Protein AF-A0A061NFC8-F1 (afdb_monomer)

Mean predicted aligned error: 17.43 Å

Sequence (89 aa):
MSIPMKTVIEQIRKETERLAQAEQAGDHRNLEKHAHTIRAYCELIEGIDDWDKKVSAPVVKETTEVQRATMPTVQSTPRKQEEGSLLDF

Foldseek 3Di:
DDDDVVVLVVVLVVLVVQLVVCVVVVPVVSNVVSVVVNVVSVVVVVVVVVVVVVVPPDPPPPPPPPPDDDDDDDDDDDDDDDDDDDDDD

pLDDT: mean 71.09, std 22.0, range [39.25, 97.69]

Radius of gyration: 37.5 Å; Cα contacts (8 Å, |Δi|>4): 23; chains: 1; bounding box: 103×32×62 Å

Secondary structure (DSSP, 8-state):
-PPPHHHHHHHHHHHHHHHHHHHHTT-HHHHHHHHHHHHHHHHHHHHHHHHHHHHSS-----------PPPPP----------------

Solvent-accessible surface area (backbone atoms only — not comparable to full-atom values): 5801 Å² total; per-residue (Å²): 136,84,81,57,65,68,59,55,53,54,49,42,53,53,34,52,55,50,25,54,50,21,56,76,69,67,37,62,70,54,27,52,52,28,52,53,52,43,50,54,55,52,52,53,51,54,53,48,54,54,48,50,56,64,69,64,54,75,83,78,75,80,76,78,75,78,80,75,85,77,80,84,81,86,80,88,77,92,82,85,89,84,83,89,83,82,87,82,132

Structure (mmCIF, N/CA/C/O backbone):
data_AF-A0A061NFC8-F1
#
_entry.id   AF-A0A061NFC8-F1
#
loop_
_atom_site.group_PDB
_atom_site.id
_atom_site.type_symbol
_atom_site.label_atom_id
_atom_site.label_alt_id
_atom_site.label_comp_id
_atom_site.label_asym_id
_atom_site.label_entity_id
_atom_site.label_seq_id
_atom_site.pdbx_PDB_ins_code
_atom_site.Cartn_x
_atom_site.Cartn_y
_atom_site.Cartn_z
_atom_site.occupancy
_atom_site.B_iso_or_equiv
_atom_site.auth_seq_id
_atom_site.auth_comp_id
_atom_site.auth_asym_id
_atom_site.auth_atom_id
_atom_site.pdbx_PDB_model_num
ATOM 1 N N . MET A 1 1 ? -0.002 -1.554 -20.649 1.00 50.56 1 MET A N 1
ATOM 2 C CA . MET A 1 1 ? -0.502 -0.421 -19.841 1.00 50.56 1 MET A CA 1
ATOM 3 C C . MET A 1 1 ? 0.521 -0.170 -18.745 1.00 50.56 1 MET A C 1
ATOM 5 O O . MET A 1 1 ? 0.824 -1.127 -18.046 1.00 50.56 1 MET A O 1
ATOM 9 N N . SER A 1 2 ? 1.104 1.029 -18.630 1.00 69.62 2 SER A N 1
ATOM 10 C CA . SER A 1 2 ? 1.954 1.368 -17.478 1.00 69.62 2 SER A CA 1
ATOM 11 C C . SER A 1 2 ? 1.098 2.035 -16.404 1.00 69.62 2 SER A C 1
ATOM 13 O O . SER A 1 2 ? 0.240 2.865 -16.709 1.00 69.62 2 SER A O 1
ATOM 15 N N . ILE A 1 3 ? 1.282 1.631 -15.150 1.00 73.56 3 ILE A N 1
ATOM 16 C CA . ILE A 1 3 ? 0.654 2.303 -14.012 1.00 73.56 3 ILE A CA 1
ATOM 17 C C . ILE A 1 3 ? 1.518 3.533 -13.703 1.00 73.56 3 ILE A C 1
ATOM 19 O O . ILE A 1 3 ? 2.728 3.377 -13.531 1.00 73.56 3 ILE A O 1
ATOM 23 N N . PRO A 1 4 ? 0.955 4.752 -13.642 1.00 86.19 4 PRO A N 1
ATOM 24 C CA . PRO A 1 4 ? 1.733 5.933 -13.293 1.00 86.19 4 PRO A CA 1
ATOM 25 C C . PRO A 1 4 ? 2.315 5.805 -11.881 1.00 86.19 4 PRO A C 1
ATOM 27 O O . PRO A 1 4 ? 1.588 5.484 -10.941 1.00 86.19 4 PRO A O 1
ATOM 30 N N . MET A 1 5 ? 3.597 6.137 -11.698 1.00 84.81 5 MET A N 1
ATOM 31 C CA . MET A 1 5 ? 4.256 6.066 -10.384 1.00 84.81 5 MET A CA 1
ATOM 32 C C . MET A 1 5 ? 3.528 6.900 -9.317 1.00 84.81 5 MET A C 1
ATOM 34 O O . MET A 1 5 ? 3.385 6.481 -8.172 1.00 84.81 5 MET A O 1
ATOM 38 N N . LYS A 1 6 ? 2.962 8.050 -9.713 1.00 88.56 6 LYS A N 1
ATOM 39 C CA . LYS A 1 6 ? 2.121 8.881 -8.839 1.00 88.56 6 LYS A CA 1
ATOM 40 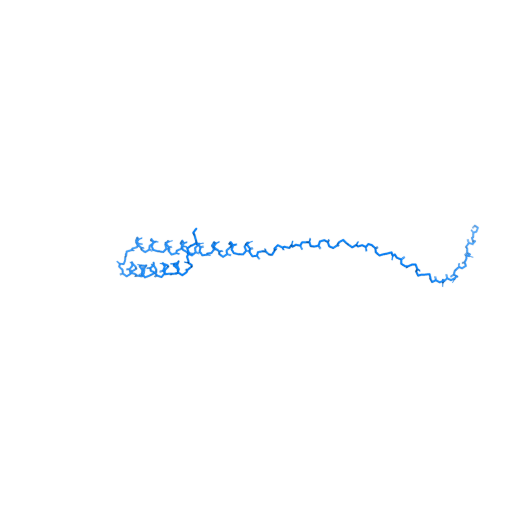C C . LYS A 1 6 ? 0.942 8.098 -8.249 1.00 88.56 6 LYS A C 1
ATOM 42 O O . LYS A 1 6 ? 0.639 8.251 -7.072 1.00 88.56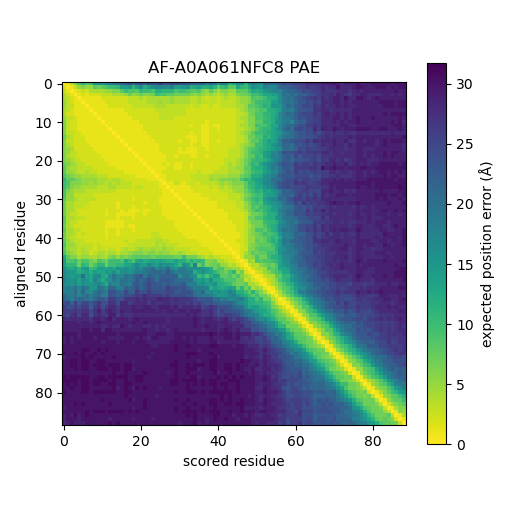 6 LYS A O 1
ATOM 47 N N . THR A 1 7 ? 0.308 7.238 -9.045 1.00 90.62 7 THR A N 1
ATOM 48 C CA . THR A 1 7 ? -0.802 6.393 -8.592 1.00 90.62 7 THR A CA 1
ATOM 49 C C . THR A 1 7 ? -0.329 5.366 -7.568 1.00 90.62 7 THR A C 1
ATOM 51 O O . TH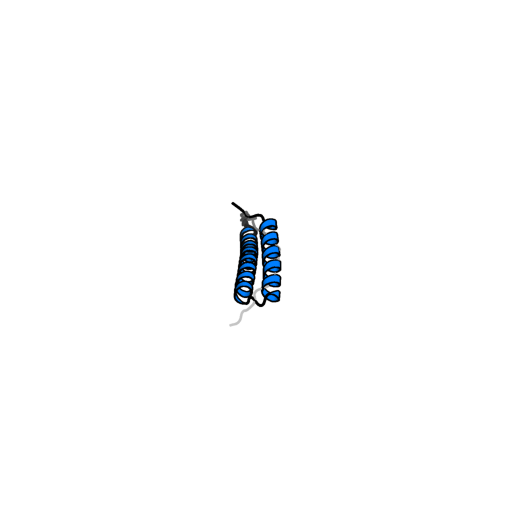R A 1 7 ? -1.015 5.154 -6.575 1.00 90.62 7 THR A O 1
ATOM 54 N N . VAL A 1 8 ? 0.849 4.766 -7.760 1.00 89.19 8 VAL A N 1
ATOM 55 C CA . VAL A 1 8 ? 1.427 3.817 -6.791 1.00 89.19 8 VAL A CA 1
ATOM 56 C C . VAL A 1 8 ? 1.711 4.515 -5.457 1.00 89.19 8 VAL A C 1
ATOM 58 O O . VAL A 1 8 ? 1.290 4.030 -4.410 1.00 89.19 8 VAL A O 1
ATOM 61 N N . ILE A 1 9 ? 2.325 5.701 -5.493 1.00 91.44 9 ILE A N 1
ATOM 62 C CA . ILE A 1 9 ? 2.610 6.511 -4.296 1.00 91.44 9 ILE A CA 1
ATOM 63 C C . ILE A 1 9 ? 1.318 6.881 -3.550 1.00 91.44 9 ILE A C 1
ATOM 65 O O . ILE A 1 9 ? 1.255 6.782 -2.324 1.00 91.44 9 ILE A O 1
ATOM 69 N N . GLU A 1 10 ? 0.265 7.278 -4.272 1.00 94.19 10 GLU A N 1
ATOM 70 C CA . GLU A 1 10 ? -1.040 7.578 -3.671 1.00 94.19 10 GLU A CA 1
ATOM 71 C C . GLU A 1 10 ? -1.663 6.356 -2.981 1.00 94.19 10 GLU A C 1
ATOM 73 O O . GLU A 1 10 ? -2.276 6.504 -1.921 1.00 94.19 10 GLU A O 1
ATOM 78 N N . GLN A 1 11 ? -1.501 5.155 -3.545 1.00 94.25 11 GLN A N 1
ATOM 79 C CA . GLN A 1 11 ? -2.002 3.929 -2.921 1.00 94.25 11 GLN A CA 1
ATOM 80 C C . GLN A 1 11 ? -1.199 3.548 -1.679 1.00 94.25 11 GLN A C 1
ATOM 82 O O . GLN A 1 11 ? -1.806 3.219 -0.663 1.00 94.25 11 GLN A O 1
ATOM 87 N N . ILE A 1 12 ? 0.132 3.666 -1.715 1.00 95.12 12 ILE A N 1
ATOM 88 C CA . ILE A 1 12 ? 0.978 3.450 -0.532 1.00 95.12 12 ILE A CA 1
ATOM 89 C C . ILE A 1 12 ? 0.527 4.369 0.604 1.00 95.12 12 ILE A C 1
ATOM 91 O O . ILE A 1 12 ? 0.288 3.898 1.710 1.00 95.12 12 ILE A O 1
ATOM 95 N N . ARG A 1 13 ? 0.332 5.666 0.329 1.00 96.38 13 ARG A N 1
ATOM 96 C CA . ARG A 1 13 ? -0.118 6.624 1.348 1.00 96.38 13 ARG A CA 1
ATOM 97 C C . ARG A 1 13 ? -1.446 6.208 1.988 1.00 96.38 13 ARG A C 1
ATOM 99 O O . ARG A 1 13 ? -1.562 6.239 3.210 1.00 96.38 13 ARG A O 1
ATOM 106 N N . LYS A 1 14 ? -2.426 5.790 1.181 1.00 97.44 14 LYS A N 1
ATOM 107 C CA . LYS A 1 14 ? -3.725 5.312 1.684 1.00 97.44 14 LYS A CA 1
ATOM 108 C C . LYS A 1 14 ? -3.586 4.056 2.540 1.00 97.44 14 LYS A C 1
ATOM 110 O O . LYS A 1 14 ? -4.250 3.949 3.566 1.00 97.44 14 LYS A O 1
ATOM 115 N N . GLU A 1 15 ? -2.747 3.108 2.135 1.00 96.81 15 GLU A N 1
ATOM 116 C CA . GLU A 1 15 ? -2.503 1.899 2.924 1.00 96.81 15 GLU A CA 1
ATOM 117 C C . GLU A 1 15 ? -1.782 2.215 4.240 1.00 96.81 15 GLU A C 1
ATOM 119 O O . GLU A 1 15 ? -2.133 1.635 5.262 1.00 96.81 15 GLU A O 1
ATOM 124 N N . THR A 1 16 ? -0.867 3.188 4.266 1.00 96.44 16 THR A N 1
ATOM 125 C CA . THR A 1 16 ? -0.235 3.664 5.509 1.00 96.44 16 THR A CA 1
ATOM 126 C C . THR A 1 16 ? -1.247 4.319 6.452 1.00 96.44 16 THR A C 1
ATOM 128 O O . THR A 1 16 ? -1.218 4.075 7.656 1.00 96.44 16 THR A O 1
ATOM 131 N N . GLU A 1 17 ? -2.182 5.116 5.925 1.00 97.69 17 GLU A N 1
ATOM 132 C CA . GLU A 1 17 ? -3.270 5.700 6.723 1.00 97.69 17 GLU A CA 1
ATOM 133 C C . GLU A 1 17 ? -4.178 4.605 7.318 1.00 97.69 17 GLU A C 1
ATOM 135 O O . GLU A 1 17 ? -4.533 4.664 8.496 1.00 97.69 17 GLU A O 1
ATOM 140 N N . ARG A 1 18 ? -4.504 3.565 6.539 1.00 96.75 18 ARG A N 1
ATOM 141 C CA . ARG A 1 18 ? -5.278 2.399 7.008 1.00 96.75 18 ARG A CA 1
ATOM 142 C C . ARG A 1 18 ? -4.518 1.555 8.027 1.00 96.75 18 ARG A C 1
ATOM 144 O O . ARG A 1 18 ? -5.123 1.066 8.976 1.00 96.75 18 ARG A O 1
ATOM 151 N N . LEU A 1 19 ? -3.205 1.413 7.858 1.00 96.75 19 LEU A N 1
ATOM 152 C CA . LEU A 1 19 ? -2.332 0.729 8.806 1.00 96.75 19 LEU A CA 1
ATOM 153 C C . LEU A 1 19 ? -2.372 1.423 10.175 1.00 96.75 19 LEU A C 1
ATOM 155 O O . LEU A 1 19 ? -2.601 0.759 11.181 1.00 96.75 19 LEU A O 1
ATOM 159 N N . ALA A 1 20 ? -2.244 2.753 10.202 1.00 95.69 20 ALA A N 1
ATOM 160 C CA . ALA A 1 20 ? -2.332 3.536 11.435 1.00 95.69 20 ALA A CA 1
ATOM 161 C C . ALA A 1 20 ? -3.714 3.419 12.106 1.00 95.69 20 ALA A C 1
ATOM 163 O O . ALA A 1 20 ? -3.811 3.328 13.327 1.00 95.69 20 ALA A O 1
ATOM 164 N N . GLN A 1 21 ? -4.794 3.376 11.319 1.00 97.38 21 GLN A N 1
ATOM 165 C CA . GLN A 1 21 ? -6.143 3.144 11.848 1.00 97.38 21 GLN A CA 1
ATOM 166 C C . GLN A 1 21 ? -6.295 1.739 12.448 1.00 97.38 21 GLN A C 1
ATOM 168 O O . GLN A 1 21 ? -6.876 1.597 13.522 1.00 97.38 21 GLN A O 1
ATOM 173 N N . ALA A 1 22 ? -5.763 0.707 11.785 1.00 96.06 22 ALA A N 1
ATOM 174 C CA . ALA A 1 22 ? -5.784 -0.665 12.291 1.00 96.06 22 ALA A CA 1
ATOM 175 C C . ALA A 1 22 ? -4.973 -0.806 13.590 1.00 96.06 22 ALA A C 1
ATOM 177 O O . ALA A 1 22 ? -5.422 -1.474 14.519 1.00 96.06 22 ALA A O 1
ATOM 178 N N . GLU A 1 23 ? -3.827 -0.125 13.683 1.00 95.69 23 GLU A N 1
ATOM 179 C CA . GLU A 1 23 ? -3.016 -0.049 14.903 1.00 95.69 23 GLU A CA 1
ATOM 180 C C . GLU A 1 23 ? -3.799 0.586 16.057 1.00 95.69 23 GLU A C 1
ATOM 182 O O . GLU A 1 23 ? -3.905 -0.005 17.131 1.00 95.69 23 GLU A O 1
ATOM 187 N N . GLN A 1 24 ? -4.418 1.746 15.819 1.00 97.19 24 GLN A N 1
ATOM 188 C CA . GLN A 1 24 ? -5.238 2.443 16.817 1.00 97.19 24 GLN A CA 1
ATOM 189 C C . GLN A 1 24 ? -6.448 1.618 17.269 1.00 97.19 24 GLN A C 1
ATOM 191 O O . GLN A 1 24 ? -6.845 1.690 18.430 1.00 97.19 24 GLN A O 1
ATOM 196 N N . ALA A 1 25 ? -7.031 0.830 16.364 1.00 96.06 25 ALA A N 1
ATOM 197 C CA . ALA A 1 25 ? -8.144 -0.063 16.663 1.00 96.06 25 ALA A CA 1
ATOM 198 C C . ALA A 1 25 ? -7.714 -1.379 17.343 1.00 96.06 25 ALA A C 1
ATOM 200 O O . ALA A 1 25 ? -8.577 -2.145 17.769 1.00 96.06 25 ALA A O 1
ATOM 201 N N . GLY A 1 26 ? -6.409 -1.670 17.428 1.00 95.94 26 GLY A N 1
ATOM 202 C CA . GLY A 1 26 ? -5.896 -2.957 17.905 1.00 95.94 26 GLY A CA 1
ATOM 203 C C . GLY A 1 26 ? -6.220 -4.138 16.978 1.00 95.94 26 GLY A C 1
ATOM 204 O O . GLY A 1 26 ? -6.177 -5.290 17.409 1.00 95.94 26 GLY A O 1
ATOM 205 N N . ASP A 1 27 ? -6.553 -3.880 15.710 1.00 95.81 27 ASP A N 1
ATOM 206 C CA . ASP A 1 27 ? -6.901 -4.910 14.728 1.00 95.81 27 ASP A CA 1
ATOM 207 C C . ASP A 1 27 ? -5.640 -5.461 14.053 1.00 95.81 27 ASP A C 1
ATOM 209 O O . ASP A 1 27 ? -5.227 -5.037 12.970 1.00 95.81 27 ASP A O 1
ATOM 213 N N . HIS A 1 28 ? -5.021 -6.439 14.714 1.00 93.75 28 HIS A N 1
ATOM 214 C CA . HIS A 1 28 ? -3.764 -7.039 14.269 1.00 93.75 28 HIS A CA 1
ATOM 215 C C . HIS A 1 28 ? -3.856 -7.687 12.877 1.00 93.75 28 HIS A C 1
ATOM 217 O O . HIS A 1 28 ? -2.909 -7.629 12.097 1.00 93.75 28 HIS A O 1
ATOM 223 N N . ARG A 1 29 ? -5.018 -8.249 12.519 1.00 95.56 29 ARG A N 1
ATOM 224 C CA . ARG A 1 29 ? -5.214 -8.894 11.214 1.00 95.56 29 ARG A CA 1
ATOM 225 C C . ARG A 1 29 ? -5.177 -7.869 10.085 1.00 95.56 29 ARG A C 1
ATOM 227 O O . ARG A 1 29 ? -4.563 -8.113 9.044 1.00 95.56 29 ARG A O 1
ATOM 234 N N . ASN A 1 30 ? -5.856 -6.737 10.264 1.00 94.00 30 ASN A N 1
ATOM 235 C CA . ASN A 1 30 ? -5.803 -5.664 9.276 1.00 94.00 30 ASN A CA 1
ATOM 236 C C . ASN A 1 30 ? -4.439 -4.966 9.277 1.00 94.00 30 ASN A C 1
ATOM 238 O O . ASN A 1 30 ? -3.968 -4.591 8.205 1.00 94.00 30 ASN A O 1
ATOM 242 N N . L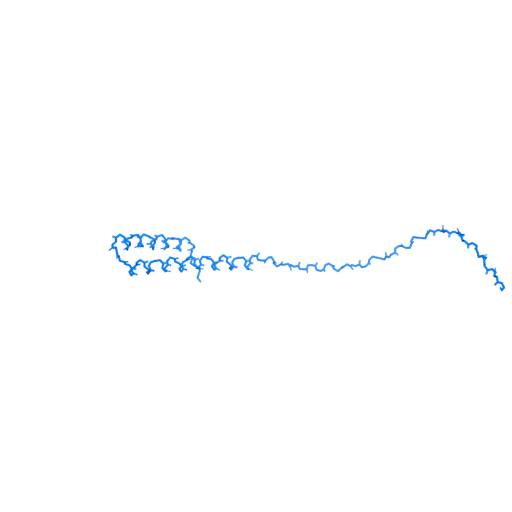EU A 1 31 ? -3.766 -4.880 10.427 1.00 92.94 31 LEU A N 1
ATOM 243 C CA . LEU A 1 31 ? -2.398 -4.374 10.514 1.00 92.94 31 LEU A CA 1
ATOM 244 C C . LEU A 1 31 ? -1.445 -5.170 9.605 1.00 92.94 31 LEU A C 1
ATOM 246 O O . LEU A 1 31 ? -0.801 -4.601 8.723 1.00 92.94 31 LEU A O 1
ATOM 250 N N . GLU A 1 32 ? -1.411 -6.497 9.757 1.00 94.44 32 GLU A N 1
ATOM 251 C CA . GLU A 1 32 ? -0.580 -7.372 8.921 1.00 94.44 32 GLU A CA 1
ATOM 252 C C . GLU A 1 32 ? -0.938 -7.242 7.437 1.00 94.44 32 GLU A C 1
ATOM 254 O O . GLU A 1 32 ? -0.061 -7.103 6.583 1.00 94.44 32 GLU A O 1
ATOM 259 N N . LYS A 1 33 ? -2.235 -7.222 7.114 1.00 95.88 33 LYS A N 1
ATOM 260 C CA . LYS A 1 33 ? -2.717 -7.088 5.735 1.00 95.88 33 LYS A CA 1
ATOM 261 C C . LYS A 1 33 ? -2.247 -5.787 5.073 1.00 95.88 33 LYS A C 1
ATOM 263 O O . LYS A 1 33 ? -1.776 -5.818 3.932 1.00 95.88 33 LYS A O 1
ATOM 268 N N . HIS A 1 34 ? -2.388 -4.651 5.754 1.00 96.12 34 HIS A N 1
ATOM 269 C CA . HIS A 1 34 ? -1.970 -3.354 5.220 1.00 96.12 34 HIS A CA 1
ATOM 270 C C . HIS A 1 34 ? -0.442 -3.276 5.098 1.00 96.12 34 HIS A C 1
ATOM 272 O O . HIS A 1 34 ? 0.060 -2.840 4.063 1.00 96.12 34 HIS A O 1
ATOM 278 N N . ALA A 1 35 ? 0.305 -3.812 6.070 1.00 92.56 35 ALA A N 1
ATOM 279 C CA . ALA A 1 35 ? 1.764 -3.887 6.005 1.00 92.56 35 ALA A CA 1
ATOM 280 C C . ALA A 1 35 ? 2.251 -4.737 4.815 1.00 92.56 35 ALA A C 1
ATOM 282 O O . ALA A 1 35 ? 3.135 -4.313 4.068 1.00 92.56 35 ALA A O 1
ATOM 283 N N . HIS A 1 36 ? 1.633 -5.898 4.577 1.00 94.38 36 HIS A N 1
ATOM 284 C CA . HIS A 1 36 ? 1.922 -6.732 3.407 1.00 94.38 36 HIS A CA 1
ATOM 285 C C . HIS A 1 36 ? 1.612 -6.023 2.087 1.00 94.38 36 HIS A C 1
ATOM 287 O O . HIS A 1 36 ? 2.374 -6.142 1.128 1.00 94.38 36 HIS A O 1
ATOM 293 N N . THR A 1 37 ? 0.520 -5.262 2.039 1.00 93.44 37 THR A N 1
ATOM 294 C CA . THR A 1 37 ? 0.129 -4.514 0.838 1.00 93.44 37 THR A CA 1
ATOM 295 C C . THR A 1 37 ? 1.133 -3.399 0.531 1.00 93.44 37 THR A C 1
ATOM 297 O O . THR A 1 37 ? 1.544 -3.243 -0.617 1.00 93.44 37 THR A O 1
ATOM 300 N N . ILE A 1 38 ? 1.592 -2.664 1.551 1.00 93.50 38 ILE A N 1
ATOM 301 C CA . ILE A 1 38 ? 2.649 -1.651 1.407 1.00 93.50 38 ILE A CA 1
ATOM 302 C C . ILE A 1 38 ? 3.940 -2.296 0.897 1.00 93.50 38 ILE A C 1
ATOM 304 O O . ILE A 1 38 ? 4.542 -1.789 -0.047 1.00 93.50 38 ILE A O 1
ATOM 308 N N . ARG A 1 39 ? 4.332 -3.446 1.463 1.00 92.00 39 ARG A N 1
ATOM 309 C CA . ARG A 1 39 ? 5.524 -4.186 1.027 1.00 92.00 39 ARG A CA 1
ATOM 310 C C . ARG A 1 39 ? 5.470 -4.550 -0.457 1.00 92.00 39 ARG A C 1
ATOM 312 O O . ARG A 1 39 ? 6.436 -4.298 -1.167 1.00 92.00 39 ARG A O 1
ATOM 319 N N . ALA A 1 40 ? 4.335 -5.062 -0.933 1.00 90.69 40 ALA A N 1
ATOM 320 C CA . ALA A 1 40 ? 4.156 -5.424 -2.338 1.00 90.69 40 ALA A CA 1
ATOM 321 C C . ALA A 1 40 ? 4.304 -4.217 -3.284 1.00 90.69 40 ALA A C 1
ATOM 323 O O . ALA A 1 40 ? 4.848 -4.346 -4.380 1.00 90.69 40 ALA A O 1
ATOM 324 N N . TYR A 1 41 ? 3.859 -3.025 -2.868 1.00 90.31 41 TYR A N 1
ATOM 325 C CA . TYR A 1 41 ? 4.092 -1.809 -3.647 1.00 90.31 41 TYR A CA 1
ATOM 326 C C . TYR A 1 41 ? 5.567 -1.391 -3.664 1.00 90.31 41 TYR A C 1
ATOM 328 O O . TYR A 1 41 ? 6.046 -0.951 -4.707 1.00 90.31 41 TYR A O 1
ATOM 336 N N . CYS A 1 42 ? 6.297 -1.542 -2.556 1.00 87.38 42 CYS A N 1
ATOM 337 C CA . CYS A 1 42 ? 7.738 -1.277 -2.528 1.00 87.38 42 CYS A CA 1
ATOM 338 C C . CYS A 1 42 ? 8.505 -2.236 -3.450 1.00 87.38 42 CYS A C 1
ATOM 340 O O . CYS A 1 42 ? 9.326 -1.786 -4.241 1.00 87.38 42 CYS A O 1
ATOM 342 N N . GLU A 1 43 ? 8.175 -3.529 -3.424 1.00 87.69 43 GLU A N 1
ATOM 343 C CA . GLU A 1 43 ? 8.773 -4.538 -4.312 1.00 87.69 43 GLU A CA 1
ATOM 344 C C . GLU A 1 43 ? 8.498 -4.238 -5.796 1.00 87.69 43 GLU A C 1
ATOM 346 O O . GLU A 1 43 ? 9.377 -4.403 -6.642 1.00 87.69 43 GLU A O 1
ATOM 351 N N . LEU A 1 44 ? 7.299 -3.738 -6.126 1.00 84.69 44 LEU A N 1
ATOM 352 C CA . LEU A 1 44 ? 6.972 -3.286 -7.482 1.00 84.69 44 LEU A CA 1
ATOM 353 C C . LEU A 1 44 ? 7.876 -2.126 -7.927 1.00 84.69 44 LEU A C 1
ATOM 355 O O . LEU A 1 44 ? 8.322 -2.105 -9.072 1.00 84.69 44 LEU A O 1
ATOM 359 N N . ILE A 1 45 ? 8.134 -1.165 -7.038 1.00 83.50 45 ILE A N 1
ATOM 360 C CA . ILE A 1 45 ? 8.989 -0.003 -7.316 1.00 83.50 45 ILE A CA 1
ATOM 361 C C . ILE A 1 45 ? 10.446 -0.443 -7.502 1.00 83.50 45 ILE A C 1
ATOM 363 O O . ILE A 1 45 ? 11.067 -0.070 -8.494 1.00 83.50 45 ILE A O 1
ATOM 367 N N . GLU A 1 46 ? 10.966 -1.290 -6.613 1.00 80.00 46 GLU A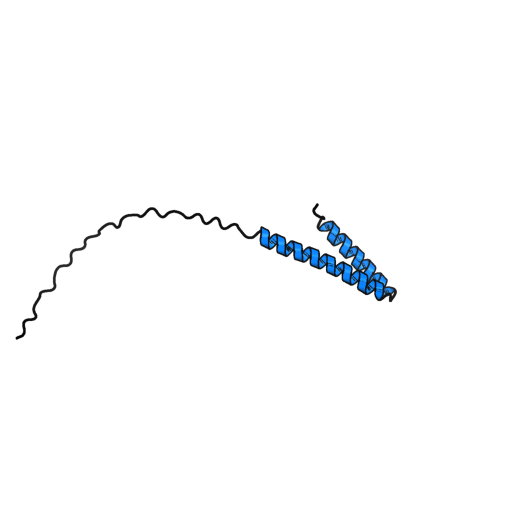 N 1
ATOM 368 C CA . GLU A 1 46 ? 12.328 -1.827 -6.719 1.00 80.00 46 GLU A CA 1
ATOM 369 C C . GLU A 1 46 ? 12.526 -2.651 -8.001 1.00 80.00 46 GLU A C 1
ATOM 371 O O . GLU A 1 46 ? 13.552 -2.533 -8.673 1.00 80.00 46 GLU A O 1
ATOM 376 N N . GLY A 1 47 ? 11.525 -3.447 -8.391 1.00 74.88 47 GLY A N 1
ATOM 377 C CA . GLY A 1 47 ? 11.553 -4.201 -9.645 1.00 74.88 47 GLY A CA 1
ATOM 378 C C . GLY A 1 47 ? 11.576 -3.311 -10.895 1.00 74.88 47 GLY A C 1
ATOM 379 O O . GLY A 1 47 ? 12.188 -3.680 -11.899 1.00 74.88 47 GLY A O 1
ATOM 380 N N . ILE A 1 48 ? 10.947 -2.131 -10.841 1.00 65.19 48 ILE A N 1
ATOM 381 C CA . ILE A 1 48 ? 11.010 -1.132 -11.919 1.00 65.19 48 ILE A CA 1
ATOM 382 C C . ILE A 1 48 ? 12.411 -0.512 -11.996 1.00 65.19 48 ILE A C 1
ATOM 384 O O . ILE A 1 48 ? 12.950 -0.403 -13.097 1.00 65.19 48 ILE A O 1
ATOM 388 N N . ASP A 1 49 ? 13.024 -0.174 -10.860 1.00 59.94 49 ASP A N 1
ATOM 389 C CA . ASP A 1 49 ? 14.383 0.385 -10.820 1.00 59.94 49 ASP A CA 1
ATOM 390 C C . ASP A 1 49 ? 15.438 -0.605 -11.352 1.00 59.94 49 ASP A C 1
ATOM 392 O O . ASP A 1 49 ? 16.390 -0.206 -12.030 1.00 59.94 49 ASP A O 1
ATOM 396 N N . ASP A 1 50 ? 15.276 -1.909 -11.096 1.00 60.62 50 ASP A N 1
ATOM 397 C CA . ASP A 1 50 ? 16.178 -2.942 -11.630 1.00 60.62 50 ASP A CA 1
ATOM 398 C C . ASP A 1 50 ? 15.993 -3.158 -13.146 1.00 60.62 50 ASP A C 1
ATOM 400 O O . A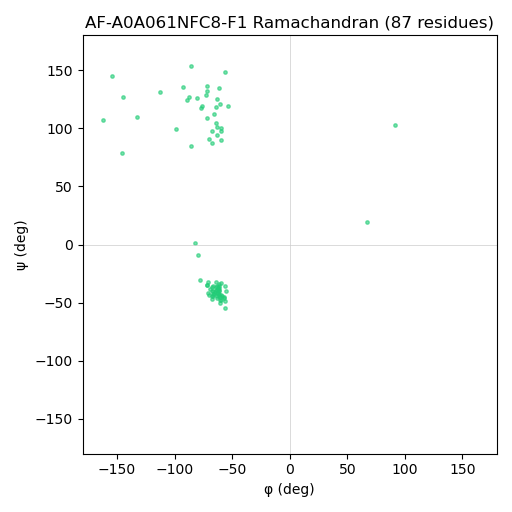SP A 1 50 ? 16.963 -3.384 -13.879 1.00 60.62 50 ASP A O 1
ATOM 404 N N . TRP A 1 51 ? 14.760 -3.034 -13.653 1.00 52.78 51 TRP A N 1
ATOM 405 C CA . TRP A 1 51 ? 14.487 -3.050 -15.093 1.00 52.78 51 TRP A CA 1
ATOM 406 C C . TRP A 1 51 ? 15.076 -1.823 -15.798 1.00 52.78 51 TRP A C 1
ATOM 408 O O . TRP A 1 51 ? 15.720 -1.968 -16.838 1.00 52.78 51 TRP A O 1
ATOM 418 N N . ASP A 1 52 ? 14.920 -0.628 -15.226 1.00 55.12 52 ASP A N 1
ATOM 419 C CA . ASP A 1 52 ? 15.440 0.613 -15.808 1.00 55.12 52 ASP A CA 1
ATOM 420 C C . ASP A 1 52 ? 16.977 0.618 -15.870 1.00 55.12 52 ASP A C 1
ATOM 422 O O . ASP A 1 52 ? 17.566 1.013 -16.879 1.00 55.12 52 ASP A O 1
ATOM 426 N N . LYS A 1 53 ? 17.646 0.047 -14.857 1.00 57.25 53 LYS A N 1
ATOM 427 C CA . LYS A 1 53 ? 19.099 -0.197 -14.887 1.00 57.25 53 LYS A CA 1
ATOM 428 C C . LYS A 1 53 ? 19.525 -1.176 -15.981 1.00 57.25 53 LYS A C 1
ATOM 430 O O . LYS A 1 53 ? 20.565 -0.966 -16.603 1.00 57.25 53 LYS A O 1
ATOM 435 N N . LYS A 1 54 ? 18.749 -2.235 -16.234 1.00 55.00 54 LYS A N 1
ATOM 436 C CA . LYS A 1 54 ? 19.044 -3.221 -17.292 1.00 55.00 54 LYS A CA 1
ATOM 437 C C . LYS A 1 54 ? 18.807 -2.668 -18.694 1.00 55.00 54 LYS A C 1
ATOM 439 O O . LYS A 1 54 ? 19.560 -3.004 -19.603 1.00 55.00 54 LYS A O 1
ATOM 444 N N . VAL A 1 55 ? 17.803 -1.812 -18.872 1.00 54.91 55 VAL A N 1
ATOM 445 C CA . VAL A 1 55 ? 17.510 -1.162 -20.161 1.00 54.91 55 VAL A CA 1
ATOM 446 C C . VAL A 1 55 ? 18.459 0.010 -20.438 1.00 54.91 55 VAL A C 1
ATOM 448 O O . VAL A 1 55 ? 18.802 0.249 -21.593 1.00 54.91 55 VAL A O 1
ATOM 451 N N . SER A 1 56 ? 18.946 0.692 -19.399 1.00 52.75 56 SER A N 1
ATOM 452 C CA . SER A 1 56 ? 19.911 1.796 -19.516 1.00 52.75 56 SER A CA 1
ATOM 453 C C . SER A 1 56 ? 21.373 1.352 -19.643 1.00 52.75 56 SER A C 1
ATOM 455 O O . SER A 1 56 ? 22.262 2.202 -19.733 1.00 52.75 56 SER A O 1
ATOM 457 N N . ALA A 1 57 ? 21.658 0.045 -19.671 1.00 46.75 57 ALA A N 1
ATOM 458 C CA . ALA A 1 57 ? 22.994 -0.436 -20.002 1.00 46.75 57 ALA A CA 1
ATOM 459 C C . ALA A 1 57 ? 23.349 0.027 -21.432 1.00 46.75 57 ALA A C 1
ATOM 461 O O . ALA A 1 57 ? 22.619 -0.290 -22.376 1.00 46.75 57 ALA A O 1
ATOM 462 N N . PRO A 1 58 ? 24.436 0.796 -21.628 1.00 46.50 58 PRO A N 1
ATOM 463 C CA . PRO A 1 58 ? 24.782 1.300 -22.944 1.00 46.50 58 PRO A CA 1
ATOM 464 C C . PRO A 1 58 ? 25.084 0.114 -23.858 1.00 46.50 58 PRO A C 1
ATOM 466 O O . PRO A 1 58 ? 25.948 -0.710 -23.559 1.00 46.50 58 PRO A O 1
ATOM 469 N N . VAL A 1 59 ? 24.388 0.044 -24.995 1.00 50.97 59 VAL A N 1
ATOM 470 C CA . VAL A 1 59 ? 24.822 -0.775 -26.127 1.00 50.97 59 VAL A CA 1
ATOM 471 C C . VAL A 1 59 ? 26.190 -0.241 -26.529 1.00 50.97 59 VAL A C 1
ATOM 473 O O . VAL A 1 59 ? 26.297 0.772 -27.224 1.00 50.97 59 VAL A O 1
ATOM 476 N N . VAL A 1 60 ? 27.243 -0.899 -26.050 1.00 50.72 60 VAL A N 1
ATOM 477 C CA . VAL A 1 60 ? 28.602 -0.709 -26.540 1.00 50.72 60 VAL A CA 1
ATOM 478 C C . VAL A 1 60 ? 28.570 -1.157 -27.995 1.00 50.72 60 VAL A C 1
ATOM 480 O O . VAL A 1 60 ? 28.655 -2.341 -28.307 1.00 50.72 60 VAL A O 1
ATOM 483 N N . LYS A 1 61 ? 28.363 -0.20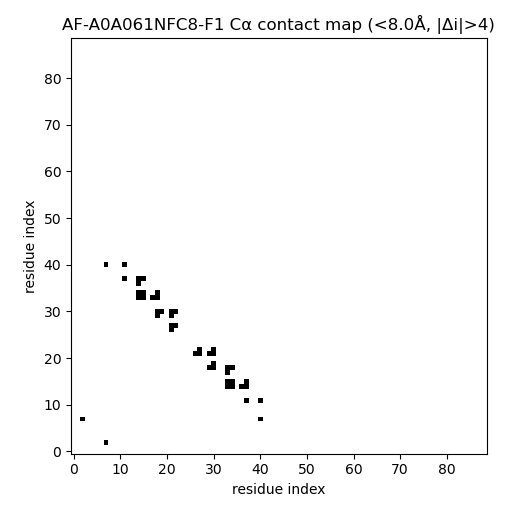6 -28.906 1.00 52.94 61 LYS A N 1
ATOM 484 C CA . LYS A 1 61 ? 28.702 -0.410 -30.308 1.00 52.94 61 LYS A CA 1
ATOM 485 C C . LYS A 1 61 ? 30.221 -0.502 -30.339 1.00 52.94 61 LYS A C 1
ATOM 487 O O . LYS A 1 61 ? 30.898 0.522 -30.302 1.00 52.94 61 LYS A O 1
ATOM 492 N N . GLU A 1 62 ? 30.751 -1.720 -30.350 1.00 47.12 62 GLU A N 1
ATOM 493 C CA . GLU A 1 62 ? 32.116 -1.971 -30.802 1.00 47.12 62 GLU A CA 1
ATOM 494 C C . GLU A 1 62 ? 32.203 -1.504 -32.257 1.00 47.12 62 GLU A C 1
ATOM 496 O O . GLU A 1 62 ? 31.904 -2.227 -33.204 1.00 47.12 62 GLU A O 1
ATOM 501 N N . THR A 1 63 ? 32.565 -0.239 -32.446 1.00 46.62 63 THR A N 1
ATOM 502 C CA . THR A 1 63 ? 33.097 0.236 -33.716 1.00 46.62 63 THR A CA 1
ATOM 503 C C . THR A 1 63 ? 34.482 -0.383 -33.834 1.00 46.62 63 THR A C 1
ATOM 505 O O . THR A 1 63 ? 35.462 0.154 -33.326 1.00 46.62 63 THR A O 1
ATOM 508 N N . THR A 1 64 ? 34.562 -1.568 -34.439 1.00 50.81 64 THR A N 1
ATOM 509 C CA . THR A 1 64 ? 35.834 -2.153 -34.857 1.00 50.81 64 THR A CA 1
ATOM 510 C C . THR A 1 64 ? 36.379 -1.284 -35.990 1.00 50.81 64 THR A C 1
ATOM 512 O O . THR A 1 64 ? 36.096 -1.511 -37.166 1.00 50.81 64 THR A O 1
ATOM 515 N N . GLU A 1 65 ? 37.116 -0.228 -35.647 1.00 46.78 65 GLU A N 1
ATOM 516 C CA . GLU A 1 65 ? 37.942 0.483 -36.616 1.00 46.78 65 GLU A CA 1
ATOM 517 C C . GLU A 1 65 ? 39.018 -0.488 -37.108 1.00 46.78 65 GLU A C 1
ATOM 519 O O . GLU A 1 65 ? 39.971 -0.827 -36.404 1.00 46.78 65 GLU A O 1
ATOM 524 N N . VAL A 1 66 ? 38.825 -0.987 -38.329 1.00 44.66 66 VAL A N 1
ATOM 525 C CA . VAL A 1 66 ? 39.815 -1.762 -39.074 1.00 44.66 66 VAL A CA 1
ATOM 526 C C . VAL A 1 66 ? 41.048 -0.877 -39.256 1.00 44.66 66 VAL A C 1
ATOM 528 O O . VAL A 1 66 ? 41.079 -0.001 -40.121 1.00 44.66 66 VAL A O 1
ATOM 531 N N . GLN A 1 67 ? 42.070 -1.095 -38.425 1.00 49.03 67 GLN A N 1
ATOM 532 C CA . GLN A 1 67 ? 43.377 -0.467 -38.579 1.00 49.03 67 GLN A CA 1
ATOM 533 C C . GLN A 1 67 ? 43.988 -0.927 -39.907 1.00 49.03 67 GLN A C 1
ATOM 535 O O . GLN A 1 67 ? 44.493 -2.041 -40.050 1.00 49.03 67 GLN A O 1
ATOM 540 N N . ARG A 1 68 ? 43.906 -0.053 -40.910 1.00 47.34 68 ARG A N 1
ATOM 541 C CA . ARG A 1 68 ? 44.601 -0.190 -42.188 1.00 47.34 68 ARG A CA 1
ATOM 542 C C . ARG A 1 68 ? 46.100 -0.079 -41.909 1.00 47.34 68 ARG A C 1
ATOM 544 O O . ARG A 1 68 ? 46.570 0.975 -41.496 1.00 47.34 68 ARG A O 1
ATOM 551 N N . ALA A 1 69 ? 46.821 -1.180 -42.104 1.00 46.62 69 ALA A N 1
ATOM 552 C CA . ALA A 1 69 ? 48.247 -1.297 -41.832 1.00 46.62 69 ALA A CA 1
ATOM 553 C C . ALA A 1 69 ? 49.063 -0.200 -42.541 1.00 46.62 69 ALA A C 1
ATOM 555 O O . ALA A 1 69 ? 49.078 -0.117 -43.771 1.00 46.62 69 ALA A O 1
ATOM 556 N N . THR A 1 70 ? 49.761 0.617 -41.756 1.00 44.28 70 THR A N 1
ATOM 557 C CA . THR A 1 70 ? 50.767 1.565 -42.243 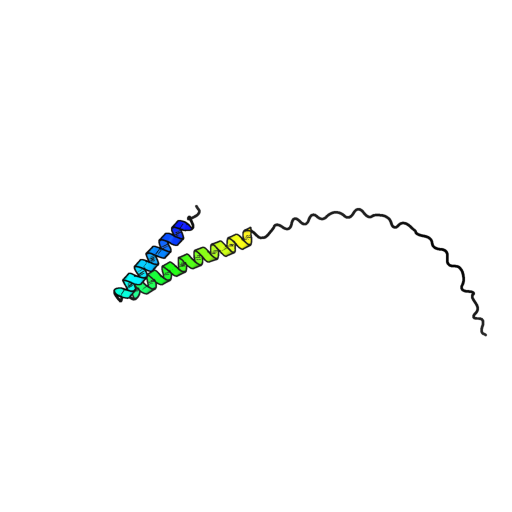1.00 44.28 70 THR A CA 1
ATOM 558 C C . THR A 1 70 ? 52.119 0.855 -42.273 1.00 44.28 70 THR A C 1
ATOM 560 O O . THR A 1 70 ? 52.549 0.280 -41.275 1.00 44.28 70 THR A O 1
ATOM 563 N N . MET A 1 71 ? 52.764 0.853 -43.439 1.00 51.03 71 MET A N 1
ATOM 564 C CA . MET A 1 71 ? 54.066 0.229 -43.687 1.00 51.03 71 MET A CA 1
ATOM 565 C C . MET A 1 71 ? 55.172 0.742 -42.745 1.00 51.03 71 MET A C 1
ATOM 567 O O . MET A 1 71 ? 55.178 1.930 -42.419 1.00 51.03 71 MET A O 1
ATOM 571 N N . PRO A 1 72 ? 56.170 -0.087 -42.384 1.00 48.22 72 PRO A N 1
ATOM 572 C CA . PRO A 1 72 ? 57.350 0.401 -41.687 1.00 48.22 72 PRO A CA 1
ATOM 573 C C . PRO A 1 72 ? 58.306 1.098 -42.668 1.00 48.22 72 PRO A C 1
ATOM 575 O O . PRO A 1 72 ? 58.845 0.488 -43.592 1.00 48.22 72 PRO A O 1
ATOM 578 N N . THR A 1 73 ? 58.530 2.393 -42.445 1.00 47.62 73 THR A N 1
ATOM 579 C CA . THR A 1 73 ? 59.629 3.161 -43.043 1.00 47.62 73 THR A CA 1
ATOM 580 C C . THR A 1 73 ? 60.961 2.602 -42.541 1.00 47.62 73 THR A C 1
ATOM 582 O O . THR A 1 73 ? 61.240 2.622 -41.344 1.00 47.62 73 THR A O 1
ATOM 585 N N . VAL A 1 74 ? 61.791 2.107 -43.460 1.00 48.72 74 VAL A N 1
ATOM 586 C CA . VAL A 1 74 ? 63.167 1.670 -43.189 1.00 48.72 74 VAL A CA 1
ATOM 587 C C . VAL A 1 74 ? 64.029 2.907 -42.940 1.00 48.72 74 VAL A C 1
ATOM 589 O O . VAL A 1 74 ? 64.316 3.661 -43.868 1.00 48.72 74 VAL A O 1
ATOM 592 N N . GLN A 1 75 ? 64.442 3.126 -41.693 1.00 42.62 75 GLN A N 1
ATOM 593 C CA . GLN A 1 75 ? 65.444 4.132 -41.350 1.00 42.62 75 GLN A CA 1
ATOM 594 C C . GLN A 1 75 ? 66.803 3.443 -41.188 1.00 42.62 75 GLN A C 1
ATOM 596 O O . GLN A 1 75 ? 67.092 2.828 -40.165 1.00 42.62 75 GLN A O 1
ATOM 601 N N . SER A 1 76 ? 67.626 3.527 -42.231 1.00 46.31 76 SER A N 1
ATOM 602 C CA . SER A 1 76 ? 69.004 3.038 -42.243 1.00 46.31 76 SER A CA 1
ATOM 603 C C . SER A 1 76 ? 69.919 3.993 -41.472 1.00 46.31 76 SER A C 1
ATOM 605 O O . SER A 1 76 ? 70.088 5.145 -41.870 1.00 46.31 76 SER A O 1
ATOM 607 N N . THR A 1 77 ? 70.565 3.513 -40.411 1.00 44.84 77 THR A N 1
ATOM 608 C CA . THR A 1 77 ? 71.722 4.166 -39.774 1.00 44.84 77 THR A CA 1
ATOM 609 C C . THR A 1 77 ? 72.971 3.305 -39.985 1.00 44.84 77 THR A C 1
ATOM 611 O O . THR A 1 77 ? 72.920 2.100 -39.739 1.00 44.84 77 THR A O 1
ATOM 614 N N . PRO A 1 78 ? 74.110 3.870 -40.429 1.00 47.88 78 PRO A N 1
ATOM 615 C CA . PRO A 1 78 ? 75.336 3.106 -40.596 1.00 47.88 78 PRO A CA 1
ATOM 616 C C . PRO A 1 78 ? 76.117 3.093 -39.276 1.00 47.88 78 PRO A C 1
ATOM 618 O O . PRO A 1 78 ? 76.429 4.150 -38.727 1.00 47.88 78 PRO A O 1
ATOM 621 N N . ARG A 1 79 ? 76.497 1.912 -38.777 1.00 39.25 79 ARG A N 1
ATOM 622 C CA . ARG A 1 79 ? 77.567 1.798 -37.776 1.00 39.25 79 ARG A CA 1
ATOM 623 C C . ARG A 1 79 ? 78.532 0.692 -38.179 1.00 39.25 79 ARG A C 1
ATOM 625 O O . ARG A 1 79 ? 78.183 -0.481 -38.221 1.00 39.25 79 ARG A O 1
ATOM 632 N N . LYS A 1 80 ? 79.727 1.131 -38.563 1.00 43.31 80 LYS A N 1
ATOM 633 C CA . LYS A 1 80 ? 80.897 0.330 -38.913 1.00 43.31 80 LYS A CA 1
ATOM 634 C C . LYS A 1 80 ? 81.671 0.011 -37.625 1.00 43.31 80 LYS A C 1
ATOM 636 O O . LYS A 1 80 ? 81.664 0.839 -36.719 1.00 43.31 80 LYS A O 1
ATOM 641 N N . GLN A 1 81 ? 82.401 -1.106 -37.666 1.00 44.16 81 GLN A N 1
ATOM 642 C CA . GLN A 1 81 ? 83.426 -1.605 -36.733 1.00 44.16 81 GLN A CA 1
ATOM 643 C C . GLN A 1 81 ? 82.938 -2.526 -35.609 1.00 44.16 81 GLN A C 1
ATOM 645 O O . GLN A 1 81 ? 82.486 -2.064 -34.571 1.00 44.16 81 GLN A O 1
ATOM 650 N N . GLU A 1 82 ? 83.181 -3.825 -35.794 1.00 45.19 82 GLU A N 1
ATOM 651 C CA . GLU A 1 82 ? 84.076 -4.546 -34.885 1.00 45.19 82 GLU A CA 1
ATOM 652 C C . GLU A 1 82 ? 84.864 -5.593 -35.684 1.00 45.19 82 GLU A C 1
ATOM 654 O O . GLU A 1 82 ? 84.312 -6.334 -36.501 1.00 45.19 82 GLU A O 1
ATOM 659 N N . GLU A 1 83 ? 86.183 -5.527 -35.540 1.00 44.97 83 GLU A N 1
ATOM 660 C CA . GLU A 1 83 ? 87.175 -6.365 -36.199 1.00 44.97 83 GLU A CA 1
ATOM 661 C C . GLU A 1 83 ? 87.133 -7.781 -35.623 1.00 44.97 83 GLU A C 1
ATOM 663 O O . GLU A 1 83 ? 87.075 -7.979 -34.412 1.00 44.97 83 GLU A O 1
ATOM 668 N N . GLY A 1 84 ? 87.189 -8.779 -36.503 1.00 45.12 84 GLY A N 1
ATOM 669 C CA . GLY A 1 84 ? 87.426 -10.152 -36.093 1.00 45.12 84 GLY A CA 1
ATOM 670 C C . GLY A 1 84 ? 88.877 -10.339 -35.660 1.00 45.12 84 GLY A C 1
ATOM 671 O O . GLY A 1 84 ? 89.791 -9.967 -36.389 1.00 45.12 84 GLY A O 1
ATOM 672 N N . SER A 1 85 ? 89.084 -10.975 -34.512 1.00 46.47 85 SER A N 1
ATOM 673 C CA . SER A 1 85 ? 90.273 -11.788 -34.260 1.00 46.47 85 SER A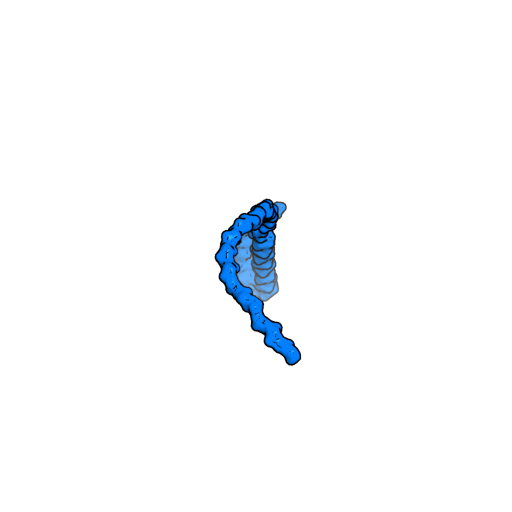 CA 1
ATOM 674 C C . SER A 1 85 ? 90.008 -12.713 -33.077 1.00 46.47 85 SER A C 1
ATOM 676 O O . SER A 1 85 ? 89.948 -12.270 -31.934 1.00 46.47 85 SER A O 1
ATOM 678 N N . LEU A 1 86 ? 89.841 -14.005 -33.354 1.00 48.81 86 LEU A N 1
ATOM 679 C CA . LEU A 1 86 ? 90.118 -15.051 -32.375 1.00 48.81 86 LEU A CA 1
ATOM 680 C C . LEU A 1 86 ? 90.663 -16.262 -33.134 1.00 48.81 86 LEU A C 1
ATOM 682 O O . LEU A 1 86 ? 89.943 -17.193 -33.488 1.00 48.81 86 LEU A O 1
ATOM 686 N N . LEU A 1 87 ? 91.946 -16.167 -33.475 1.00 49.41 87 LEU A N 1
ATOM 687 C CA . LEU A 1 87 ? 92.794 -17.341 -33.611 1.00 49.41 87 LEU A CA 1
ATOM 688 C C . LEU A 1 87 ? 93.061 -17.839 -32.192 1.00 49.41 87 LEU A C 1
ATOM 690 O O . LEU A 1 87 ? 93.526 -17.048 -31.379 1.00 49.41 87 LEU A O 1
ATOM 694 N N . ASP A 1 88 ? 92.827 -19.116 -31.922 1.00 47.69 88 ASP A N 1
ATOM 695 C CA . ASP A 1 88 ? 93.838 -19.885 -31.204 1.00 47.69 88 ASP A CA 1
ATOM 696 C C . ASP A 1 88 ? 93.723 -21.378 -31.519 1.00 47.69 88 ASP A C 1
ATOM 698 O O . ASP A 1 88 ? 92.641 -21.894 -31.816 1.00 47.69 88 ASP A O 1
ATOM 702 N N . PHE A 1 89 ? 94.907 -21.981 -31.559 1.00 46.81 89 PHE A N 1
ATOM 703 C CA . PHE A 1 89 ? 95.239 -23.353 -31.930 1.00 46.81 89 PHE A CA 1
ATOM 704 C C . PHE A 1 89 ? 94.850 -24.375 -30.856 1.00 46.81 89 PHE A C 1
ATOM 706 O O . PHE A 1 89 ? 94.824 -24.012 -29.659 1.00 46.81 89 PHE A O 1
#

Nearest PDB structures (foldseek):
  3nym-assembly1_B  TM=7.229E-01  e=1.289E+00  Neisseria meningitidis serogroup B
  4b6x-assembly2_B  TM=8.030E-01  e=2.755E+00  Pseudomonas syringae pv. pisi
  8ftm-assembly2_B  TM=7.883E-01  e=7.243E+00  Thermochaetoides thermophila DSM 1495